Protein AF-A0A534RVR4-F1 (afdb_monomer)

Sequence (122 aa):
MRDASAPPPAPAAATGTTVSFRGGPLSEAQVVGAIRDCFDPEIPLNIYDLGLIYAIDIEESAIAVKMTLTSQGCPSARTIPEDVRRKIVALGQPNVSVDVVWDPPWHPSRISPDGKQKLGLG

Foldseek 3Di:
DDPPDDDDPQDDDPLDAAEAEPDAPDDPCQLVVLQQVQAQPVARGGCVLQLQWRYWYHDHQAIETEGEDLDPPDPSVVVRQVSSLVSVVVVPRNHYHYHYDCGPPRDSVSRHPVRCVVVVND

Ra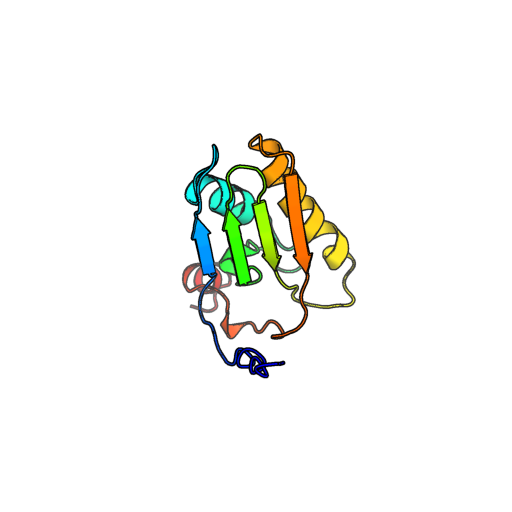dius of gyration: 15.23 Å; Cα contacts (8 Å, |Δi|>4): 181; chains: 1; bounding box: 32×43×46 Å

pLDDT: mean 81.11, std 14.66, range [42.16, 93.44]

Mean predicted aligned error: 8.45 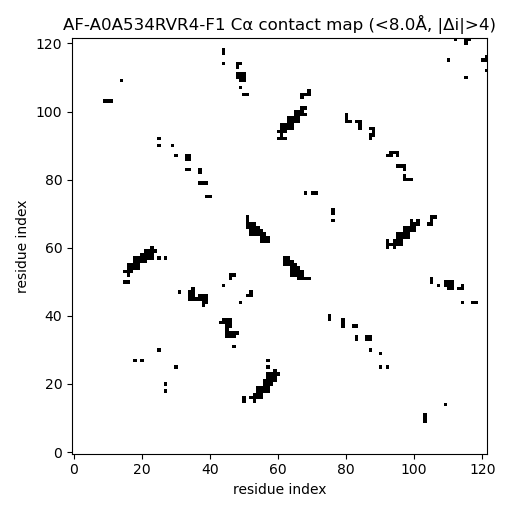Å

Nearest PDB structures (foldseek):
  3lno-assembly1_A  TM=9.005E-01  e=5.001E-09  Bacillus anthracis
  3cq2-assembly1_B  TM=9.225E-01  e=2.606E-08  Thermus thermophilus HB8
  2cu6-assembly1_A  TM=9.267E-01  e=8.556E-08  Thermus thermophilus HB8
  8zkc-assembly1_A-2  TM=7.380E-01  e=1.175E-01  Escherichia coli
  5iqr-assembly1_h  TM=4.823E-01  e=9.019E-02  Escherichia coli K-12

Secondary structure (DSSP, 8-state):
-----PPPPP-S---S-EEEE---SS-HHHHHHHHHT-B-SSSSSBTTTTT-EEEEEE-SS-EEEEE--S-TT-THHHHHHHHHHHHHHHTT---EEEEE--SSPP-GGGS-HHHHHHTT--

Structure (mmCIF, N/CA/C/O backbone):
data_AF-A0A534RVR4-F1
#
_entry.id   AF-A0A534RVR4-F1
#
loop_
_atom_site.group_PDB
_atom_site.id
_atom_site.type_symbol
_atom_site.label_atom_id
_atom_site.label_alt_id
_atom_site.label_comp_id
_atom_site.label_asym_id
_atom_site.label_entity_id
_atom_site.label_seq_id
_atom_site.pdbx_PDB_ins_code
_atom_site.Cartn_x
_atom_site.Cartn_y
_atom_site.Cartn_z
_atom_site.occupancy
_atom_site.B_iso_or_equiv
_atom_site.auth_seq_id
_atom_site.auth_comp_id
_atom_site.auth_asym_id
_atom_site.auth_atom_id
_atom_site.pdbx_PDB_model_num
ATOM 1 N N . MET A 1 1 ? -3.339 -34.379 23.363 1.00 57.12 1 MET A N 1
ATOM 2 C CA . MET A 1 1 ? -2.546 -33.141 23.523 1.00 57.12 1 MET A CA 1
ATOM 3 C C . MET A 1 1 ? -1.703 -32.993 22.269 1.00 57.12 1 MET A C 1
ATOM 5 O O . MET A 1 1 ? -0.957 -33.916 21.974 1.00 57.12 1 MET A O 1
ATOM 9 N N . ARG A 1 2 ? -1.887 -31.867 21.564 1.00 48.12 2 ARG A N 1
ATOM 10 C CA . ARG A 1 2 ? -1.320 -31.485 20.254 1.00 48.12 2 ARG A CA 1
ATOM 11 C C . ARG A 1 2 ? -1.945 -32.172 19.037 1.00 48.12 2 ARG A C 1
ATOM 13 O O . ARG A 1 2 ? -1.344 -33.029 18.405 1.00 48.12 2 ARG A O 1
ATOM 20 N N . ASP A 1 3 ? -3.156 -31.717 18.725 1.00 42.16 3 ASP A N 1
ATOM 21 C CA . ASP A 1 3 ? -3.676 -31.700 17.358 1.00 42.16 3 ASP A CA 1
ATOM 22 C C . ASP A 1 3 ? -2.656 -30.958 16.480 1.00 42.16 3 ASP A C 1
ATOM 24 O O . ASP A 1 3 ? -2.344 -29.786 16.719 1.00 42.16 3 ASP A O 1
ATOM 28 N N . ALA A 1 4 ? -2.038 -31.677 15.547 1.00 48.94 4 ALA A N 1
ATOM 29 C CA . ALA A 1 4 ? -1.120 -31.108 14.579 1.00 48.94 4 ALA A CA 1
ATOM 30 C C . ALA A 1 4 ? -1.951 -30.339 13.550 1.00 48.94 4 ALA A C 1
ATOM 32 O O . ALA A 1 4 ? -2.421 -30.904 12.566 1.00 48.94 4 ALA A O 1
ATOM 33 N N . SER A 1 5 ? -2.150 -29.047 13.809 1.00 43.47 5 SER A N 1
ATOM 34 C CA . SER A 1 5 ? -2.687 -28.120 12.819 1.00 43.47 5 SER A CA 1
ATOM 35 C C . SER A 1 5 ? -1.778 -28.175 11.594 1.00 43.47 5 SER A C 1
ATOM 37 O O . SER A 1 5 ? -0.613 -27.778 11.665 1.00 43.47 5 SER A O 1
ATOM 39 N N . ALA A 1 6 ? -2.295 -28.725 10.496 1.00 52.22 6 ALA A N 1
ATOM 40 C CA . ALA A 1 6 ? -1.611 -28.751 9.214 1.00 52.22 6 ALA A CA 1
ATOM 41 C C . ALA A 1 6 ? -1.094 -27.340 8.866 1.00 52.22 6 ALA A C 1
ATOM 43 O O . ALA A 1 6 ? -1.780 -26.355 9.169 1.00 52.22 6 ALA A O 1
ATOM 44 N N . PRO A 1 7 ? 0.094 -27.208 8.247 1.00 49.62 7 PRO A N 1
ATOM 45 C CA . PRO A 1 7 ? 0.494 -25.927 7.686 1.00 49.62 7 PRO A CA 1
ATOM 46 C C . PRO A 1 7 ? -0.577 -25.491 6.673 1.00 49.62 7 PRO A C 1
ATOM 48 O O . PRO A 1 7 ? -1.089 -26.341 5.934 1.00 49.62 7 PRO A O 1
ATOM 51 N N . PRO A 1 8 ? -0.956 -24.202 6.634 1.00 49.69 8 PRO A N 1
ATOM 52 C CA . PRO A 1 8 ? -1.861 -23.717 5.602 1.00 49.69 8 PRO A CA 1
ATOM 53 C C . PRO A 1 8 ? -1.262 -24.045 4.224 1.00 49.69 8 PRO A C 1
ATOM 55 O O . PRO A 1 8 ? -0.036 -24.020 4.073 1.00 49.69 8 PRO A O 1
ATOM 58 N N . PRO A 1 9 ? -2.089 -24.390 3.223 1.00 45.75 9 PRO A N 1
ATOM 59 C CA . PRO A 1 9 ? -1.589 -24.708 1.894 1.00 45.75 9 PRO A CA 1
ATOM 60 C C . PRO A 1 9 ? -0.777 -23.523 1.357 1.00 45.75 9 PRO A C 1
ATOM 62 O O . PRO A 1 9 ? -1.229 -22.379 1.417 1.00 45.75 9 PRO A O 1
ATOM 65 N N . ALA A 1 10 ? 0.424 -23.797 0.841 1.00 45.19 10 ALA A N 1
ATOM 66 C CA . ALA A 1 10 ? 1.215 -22.817 0.104 1.00 45.19 10 ALA A CA 1
ATOM 67 C C . ALA A 1 10 ? 0.339 -22.210 -1.008 1.00 45.19 10 ALA A C 1
ATOM 69 O O . ALA A 1 10 ? -0.265 -22.976 -1.771 1.00 45.19 10 ALA A O 1
ATOM 70 N N . PRO A 1 11 ? 0.208 -20.877 -1.125 1.00 49.16 11 PRO A N 1
ATOM 71 C CA . PRO A 1 11 ? -0.732 -20.308 -2.070 1.00 49.16 11 PRO A CA 1
ATOM 72 C C . PRO A 1 11 ? -0.091 -20.283 -3.458 1.00 49.16 11 PRO A C 1
ATOM 74 O O . PRO A 1 11 ? 0.443 -19.276 -3.920 1.00 49.16 11 PR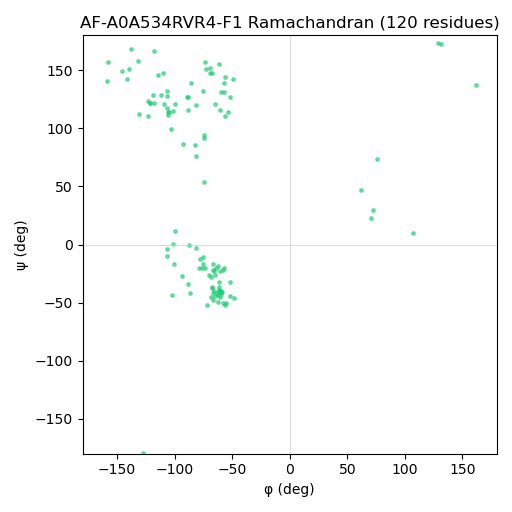O A O 1
ATOM 77 N N . ALA A 1 12 ? -0.209 -21.400 -4.166 1.00 44.09 12 ALA A N 1
ATOM 78 C CA . ALA A 1 12 ? -0.308 -21.348 -5.611 1.00 44.09 12 ALA A CA 1
ATOM 79 C C . ALA A 1 12 ? -1.573 -20.539 -5.968 1.00 44.09 12 ALA A C 1
ATOM 81 O O . ALA A 1 12 ? -2.689 -20.941 -5.653 1.00 44.09 12 ALA A O 1
ATOM 82 N N . ALA A 1 13 ? -1.388 -19.388 -6.618 1.00 43.91 13 ALA A N 1
ATOM 83 C CA . ALA A 1 13 ? -2.423 -18.697 -7.394 1.00 43.91 13 ALA A CA 1
ATOM 84 C C . ALA A 1 13 ? -3.693 -18.207 -6.652 1.00 43.91 13 ALA A C 1
ATOM 86 O O . ALA A 1 13 ? -4.800 -18.326 -7.173 1.00 43.91 13 ALA A O 1
ATOM 87 N N . ALA A 1 14 ? -3.560 -17.548 -5.495 1.00 42.31 14 ALA A N 1
ATOM 88 C CA . ALA A 1 14 ? -4.639 -16.683 -5.002 1.00 42.31 14 ALA A CA 1
ATOM 89 C C . ALA A 1 14 ? -4.667 -15.378 -5.824 1.00 42.31 14 ALA A C 1
ATOM 91 O O . ALA A 1 14 ? -3.888 -14.447 -5.589 1.00 42.31 14 ALA A O 1
ATOM 92 N N . THR A 1 15 ? -5.510 -15.366 -6.854 1.00 51.12 15 THR A N 1
ATOM 93 C CA . THR A 1 15 ? -5.789 -14.240 -7.754 1.00 51.12 15 THR A CA 1
ATOM 94 C C . THR A 1 15 ? -6.802 -13.307 -7.091 1.00 51.12 15 THR A C 1
ATOM 96 O O . THR A 1 15 ? -7.989 -13.344 -7.397 1.00 51.12 15 THR A O 1
ATOM 99 N N . GLY A 1 16 ? -6.347 -12.510 -6.131 1.00 62.62 16 GLY A N 1
ATOM 100 C CA . GLY A 1 16 ? -7.177 -11.501 -5.479 1.00 62.62 16 GLY A CA 1
ATOM 101 C C . GLY A 1 16 ? -6.577 -11.043 -4.159 1.00 62.62 16 GLY A C 1
ATOM 102 O O . GLY A 1 16 ? -6.071 -11.859 -3.391 1.00 62.62 16 GLY A O 1
ATOM 103 N N . THR A 1 17 ? -6.616 -9.736 -3.914 1.00 78.69 17 THR A N 1
ATOM 104 C CA . THR A 1 17 ? -6.384 -9.177 -2.582 1.00 78.69 17 THR A CA 1
ATOM 105 C C . THR A 1 17 ? -7.509 -9.651 -1.670 1.00 78.69 17 THR A C 1
ATOM 107 O O . THR A 1 17 ? -8.675 -9.379 -1.952 1.00 78.69 17 THR A O 1
ATOM 110 N N . THR A 1 18 ? -7.185 -10.351 -0.586 1.00 85.88 18 THR A N 1
ATOM 111 C CA . THR A 1 18 ? -8.187 -10.726 0.419 1.00 85.88 18 THR A CA 1
ATOM 112 C C . THR A 1 18 ? -8.425 -9.540 1.342 1.00 85.88 18 THR A C 1
ATOM 114 O O . THR A 1 18 ? -7.493 -9.096 2.008 1.00 85.88 18 THR A O 1
ATOM 117 N N . VAL A 1 19 ? -9.651 -9.029 1.409 1.00 86.31 19 VAL A N 1
ATOM 118 C CA . VAL A 1 19 ? -10.007 -7.979 2.369 1.00 86.31 19 VAL A CA 1
ATOM 119 C C . VAL A 1 19 ? -10.917 -8.562 3.442 1.00 86.31 19 VAL A C 1
ATOM 121 O O . VAL A 1 19 ? -11.989 -9.084 3.139 1.00 86.31 19 VAL A O 1
ATOM 124 N N . SER A 1 20 ? -10.484 -8.483 4.697 1.00 87.94 20 SER A N 1
ATOM 125 C CA . SER A 1 20 ? -11.281 -8.855 5.863 1.00 87.94 20 SER A CA 1
ATOM 126 C C . SER A 1 20 ? -11.719 -7.584 6.576 1.00 87.94 20 SER A C 1
ATOM 128 O O . SER A 1 20 ? -10.886 -6.845 7.095 1.00 87.94 20 SER A O 1
ATOM 130 N N . PHE A 1 21 ? -13.023 -7.336 6.657 1.00 87.69 21 PHE A N 1
ATOM 131 C CA . PHE A 1 21 ? -13.570 -6.250 7.466 1.00 87.69 21 PHE A CA 1
ATOM 132 C C . PHE A 1 21 ? -14.217 -6.827 8.724 1.00 87.69 21 PHE A C 1
ATOM 134 O O . PHE A 1 21 ? -15.209 -7.552 8.641 1.00 87.69 21 PHE A O 1
ATOM 141 N N . ARG A 1 22 ? -13.650 -6.522 9.893 1.00 85.12 22 ARG A N 1
ATOM 142 C CA . ARG A 1 22 ? -14.198 -6.915 11.200 1.00 85.12 22 ARG A CA 1
ATOM 143 C C . ARG A 1 22 ? -14.834 -5.763 11.976 1.00 85.12 22 ARG A C 1
ATOM 145 O O . ARG A 1 22 ? -15.419 -6.015 13.021 1.00 85.12 22 ARG A O 1
ATOM 152 N N . GLY A 1 23 ? -14.764 -4.537 11.460 1.00 77.56 23 GLY A N 1
ATOM 153 C CA . GLY A 1 23 ? -15.314 -3.338 12.093 1.00 77.56 23 GLY A CA 1
ATOM 154 C C . GLY A 1 23 ? -14.298 -2.201 12.130 1.00 77.56 23 GLY A C 1
ATOM 155 O O . GLY A 1 23 ? -13.135 -2.387 11.787 1.00 77.56 23 GLY A O 1
ATOM 156 N N . GLY A 1 24 ? -14.747 -1.016 12.540 1.00 79.19 24 GLY A N 1
ATOM 157 C CA . GLY A 1 24 ? -13.891 0.156 12.721 1.00 79.19 24 GLY A CA 1
ATOM 158 C C . GLY A 1 24 ? -14.389 1.418 12.016 1.00 79.19 24 GLY A C 1
ATOM 159 O O . GLY A 1 24 ? -15.379 1.386 11.284 1.00 79.19 24 GLY A O 1
ATOM 160 N N . PRO A 1 25 ? -13.711 2.555 12.253 1.00 80.50 25 PRO A N 1
ATOM 161 C CA . PRO A 1 25 ? -14.120 3.857 11.729 1.00 80.50 25 PRO A CA 1
ATOM 162 C C . PRO A 1 25 ? -13.814 4.043 10.236 1.00 80.50 25 PRO A C 1
ATOM 164 O O . PRO A 1 25 ? -14.358 4.954 9.615 1.00 80.50 25 PRO A O 1
ATOM 167 N N . LEU A 1 26 ? -12.938 3.211 9.661 1.00 87.94 26 LEU A N 1
ATOM 168 C CA . LEU A 1 26 ? -12.550 3.273 8.254 1.00 87.94 26 LEU A CA 1
ATOM 169 C C . LEU A 1 26 ? -13.179 2.121 7.481 1.00 87.94 26 LEU A C 1
ATOM 171 O O . LEU A 1 26 ? -13.019 0.960 7.841 1.00 87.94 26 LEU A O 1
ATOM 175 N N . SER A 1 27 ? -13.861 2.449 6.390 1.00 89.31 27 SER A N 1
ATOM 176 C CA . SER A 1 27 ? -14.379 1.462 5.446 1.00 89.31 27 SER A CA 1
ATOM 177 C C . SER A 1 27 ? -13.267 0.847 4.595 1.00 89.31 27 SER A C 1
ATOM 179 O O . SER A 1 27 ? -12.235 1.473 4.339 1.00 89.31 27 SER A O 1
ATOM 181 N N . GLU A 1 28 ? -13.526 -0.350 4.067 1.00 88.94 28 GLU A N 1
ATOM 182 C CA . GLU A 1 28 ? -12.682 -0.983 3.047 1.00 88.94 28 GLU A CA 1
ATOM 183 C C . GLU A 1 28 ? -12.358 -0.025 1.894 1.00 88.94 28 GLU A C 1
ATOM 185 O O . GLU A 1 28 ? -11.195 0.124 1.530 1.00 88.94 28 GLU A O 1
ATOM 190 N N . ALA A 1 29 ? -13.357 0.693 1.372 1.00 89.44 29 ALA A N 1
ATOM 191 C CA . ALA A 1 29 ? -13.165 1.622 0.262 1.00 89.44 29 ALA A CA 1
ATOM 192 C C . ALA A 1 29 ? -12.183 2.760 0.593 1.00 89.44 29 ALA A C 1
ATOM 194 O O . ALA A 1 29 ? -11.399 3.156 -0.268 1.00 89.44 29 ALA A O 1
ATOM 195 N N . GLN A 1 30 ? -12.189 3.268 1.830 1.00 91.62 30 GLN A N 1
ATOM 196 C CA . GLN A 1 30 ? -11.249 4.308 2.264 1.00 91.62 30 GLN A CA 1
ATOM 197 C C . GLN A 1 30 ? -9.820 3.768 2.350 1.00 91.62 30 GLN A C 1
ATOM 199 O O . GLN A 1 30 ? -8.894 4.405 1.850 1.00 91.62 30 GLN A O 1
ATOM 204 N N . VAL A 1 31 ? -9.641 2.583 2.940 1.00 91.69 31 VAL A N 1
ATOM 205 C CA . VAL A 1 31 ? -8.322 1.948 3.081 1.00 91.69 31 VAL A CA 1
ATOM 206 C C . VAL A 1 31 ? -7.760 1.561 1.713 1.00 91.69 31 VAL A C 1
ATOM 208 O O . VAL A 1 31 ? -6.626 1.907 1.389 1.00 91.69 31 VAL A O 1
ATOM 211 N N . VAL A 1 32 ? -8.566 0.911 0.871 1.00 91.56 32 VAL A N 1
ATOM 212 C CA . VAL A 1 32 ? -8.192 0.554 -0.504 1.00 91.56 32 VAL A CA 1
ATOM 213 C C . VAL A 1 32 ? -7.902 1.804 -1.332 1.00 91.56 32 VAL A C 1
ATOM 215 O O . VAL A 1 32 ? -6.937 1.808 -2.092 1.00 91.56 32 VAL A O 1
ATOM 218 N N . GLY A 1 33 ? -8.681 2.877 -1.169 1.00 92.62 33 GLY A N 1
ATOM 219 C CA . GLY A 1 33 ? -8.422 4.168 -1.809 1.00 92.62 33 GLY A CA 1
ATOM 220 C C . GLY A 1 33 ? -7.049 4.732 -1.440 1.00 92.62 33 GLY A C 1
ATOM 221 O O . GLY A 1 33 ? -6.250 5.015 -2.327 1.00 92.62 33 GLY A O 1
ATOM 222 N N . ALA A 1 34 ? -6.724 4.784 -0.146 1.00 93.00 34 ALA A N 1
ATOM 223 C CA . ALA A 1 34 ? -5.412 5.235 0.317 1.00 93.00 34 ALA A CA 1
ATOM 224 C C . ALA A 1 34 ? -4.261 4.382 -0.240 1.00 93.00 34 ALA A C 1
ATOM 226 O O . ALA A 1 34 ? -3.237 4.923 -0.649 1.00 93.00 34 ALA A O 1
ATOM 227 N N . ILE A 1 35 ? -4.433 3.061 -0.307 1.00 92.25 35 ILE A N 1
ATOM 228 C CA . ILE A 1 35 ? -3.441 2.143 -0.887 1.00 92.25 35 ILE A CA 1
ATOM 229 C C . ILE A 1 35 ? -3.299 2.356 -2.404 1.00 92.25 35 ILE A C 1
ATOM 231 O O . ILE A 1 35 ? -2.193 2.288 -2.933 1.00 92.25 35 ILE A O 1
ATOM 235 N N . ARG A 1 36 ? -4.393 2.636 -3.121 1.00 92.06 36 ARG A N 1
ATOM 236 C CA . ARG A 1 36 ? -4.368 2.957 -4.561 1.00 92.06 36 ARG A CA 1
ATOM 237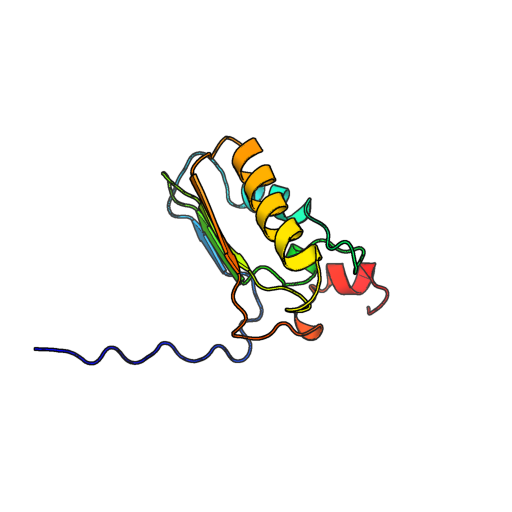 C C . ARG A 1 36 ? -3.662 4.277 -4.867 1.00 92.06 36 ARG A C 1
ATOM 239 O O . ARG A 1 36 ? -3.176 4.442 -5.981 1.00 92.06 36 ARG A O 1
ATOM 246 N N . ASP A 1 37 ? -3.558 5.178 -3.895 1.00 92.12 37 ASP A N 1
ATOM 247 C CA . ASP A 1 37 ? -2.769 6.404 -4.023 1.00 92.12 37 ASP A CA 1
ATOM 248 C C . ASP A 1 37 ? -1.262 6.184 -3.779 1.00 92.12 37 ASP A C 1
ATOM 250 O O . ASP A 1 37 ? -0.482 7.139 -3.876 1.00 92.12 37 ASP A O 1
ATOM 254 N N . CYS A 1 38 ? -0.836 4.967 -3.419 1.00 90.75 38 CYS A N 1
ATOM 255 C CA . CYS A 1 38 ? 0.572 4.568 -3.374 1.00 90.75 38 CYS A CA 1
ATOM 256 C C . CYS A 1 38 ? 1.007 4.006 -4.731 1.00 90.75 38 CYS A C 1
ATOM 258 O O . CYS A 1 38 ? 0.415 3.054 -5.248 1.00 90.75 38 CYS A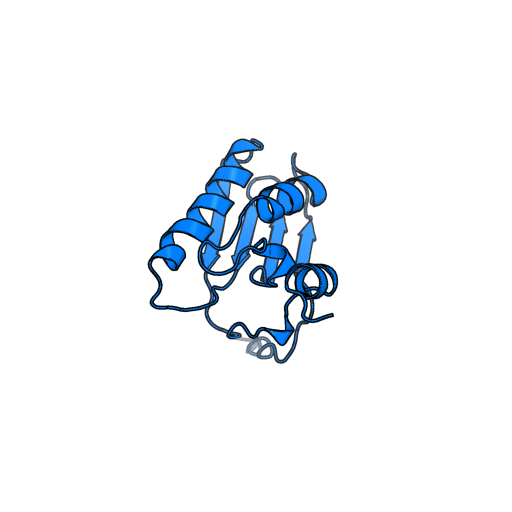 O 1
ATOM 260 N N . PHE A 1 39 ? 2.091 4.558 -5.272 1.00 88.38 39 PHE A N 1
ATOM 261 C CA . PHE A 1 39 ? 2.657 4.176 -6.564 1.00 88.38 39 PHE A CA 1
ATOM 262 C C . PHE A 1 39 ? 4.039 3.556 -6.388 1.00 88.38 39 PHE A C 1
ATOM 264 O O . PHE A 1 39 ? 4.797 3.955 -5.502 1.00 88.38 39 PHE A O 1
ATOM 271 N N . ASP A 1 40 ? 4.358 2.584 -7.237 1.00 85.81 40 ASP A N 1
ATOM 272 C CA . ASP A 1 40 ? 5.717 2.065 -7.335 1.00 85.81 40 ASP A CA 1
ATOM 273 C C . ASP A 1 40 ? 6.587 3.094 -8.102 1.00 85.81 40 ASP A C 1
ATOM 275 O O . ASP A 1 40 ? 6.150 3.629 -9.122 1.00 85.81 40 ASP A O 1
ATOM 279 N N . PRO A 1 41 ? 7.783 3.466 -7.613 1.00 82.19 41 PRO A N 1
ATOM 280 C CA . PRO A 1 41 ? 8.643 4.431 -8.304 1.00 82.19 41 PRO A CA 1
ATOM 281 C C . PRO A 1 41 ? 9.318 3.851 -9.558 1.00 82.19 41 PRO A C 1
ATOM 283 O O . PRO A 1 41 ? 9.750 4.617 -10.416 1.00 82.19 41 PRO A O 1
ATOM 286 N N . GLU A 1 42 ? 9.409 2.524 -9.672 1.00 83.00 42 GLU A N 1
ATOM 287 C CA . GLU A 1 42 ? 9.993 1.818 -10.818 1.00 83.00 42 GLU A CA 1
ATOM 288 C C . GLU A 1 42 ? 8.945 1.557 -11.908 1.00 83.00 42 GLU A C 1
ATOM 290 O O . GLU A 1 42 ? 9.255 1.581 -13.100 1.00 83.00 42 GLU A O 1
ATOM 295 N N . ILE A 1 43 ? 7.692 1.309 -11.511 1.00 82.81 43 ILE A N 1
ATOM 296 C CA . ILE A 1 43 ? 6.579 1.035 -12.426 1.00 82.81 43 ILE A CA 1
ATOM 297 C C . ILE A 1 43 ? 5.485 2.083 -12.197 1.00 82.81 43 ILE A C 1
ATOM 299 O O . ILE A 1 43 ? 4.947 2.121 -11.097 1.00 82.81 43 ILE A O 1
ATOM 303 N N . PRO A 1 44 ? 5.072 2.877 -13.209 1.00 83.25 44 PRO A N 1
ATOM 304 C CA . PRO A 1 44 ? 4.104 3.973 -13.062 1.00 83.25 44 PRO A CA 1
ATOM 305 C C . PRO A 1 44 ? 2.655 3.470 -12.893 1.00 83.25 44 PRO A C 1
ATOM 307 O O . PRO A 1 44 ? 1.743 3.843 -13.631 1.00 83.25 44 PRO A O 1
ATOM 310 N N . LEU A 1 45 ? 2.437 2.588 -11.923 1.00 87.69 45 LEU A N 1
ATOM 311 C CA . LEU A 1 45 ? 1.170 1.974 -11.575 1.00 87.69 45 LEU A CA 1
ATOM 312 C C . LEU A 1 45 ? 1.054 1.891 -10.04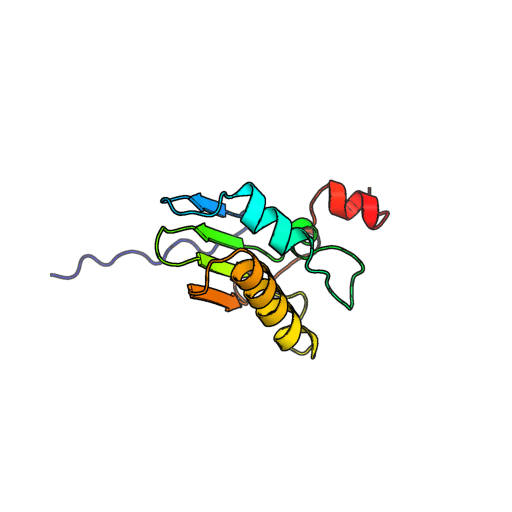8 1.00 87.69 45 LEU A C 1
ATOM 314 O O . LEU A 1 45 ? 2.046 1.819 -9.322 1.00 87.69 45 LEU A O 1
ATOM 318 N N . ASN A 1 46 ? -0.179 1.935 -9.549 1.00 90.56 46 ASN A N 1
ATOM 319 C CA . ASN A 1 46 ? -0.416 1.817 -8.119 1.00 90.56 46 ASN A CA 1
ATOM 320 C C . ASN A 1 46 ? -0.190 0.383 -7.635 1.00 90.56 46 ASN A C 1
ATOM 322 O O . ASN A 1 46 ? -0.417 -0.586 -8.361 1.00 90.56 46 ASN A O 1
ATOM 326 N N . ILE A 1 47 ? 0.216 0.251 -6.378 1.00 90.62 47 ILE A N 1
ATOM 327 C CA . ILE A 1 47 ? 0.597 -1.040 -5.789 1.00 90.62 47 ILE A CA 1
ATOM 328 C C . ILE A 1 47 ? -0.581 -2.022 -5.675 1.00 90.62 47 ILE A C 1
ATOM 330 O O . ILE A 1 47 ? -0.378 -3.237 -5.641 1.00 90.62 47 ILE A O 1
ATOM 334 N N . TYR A 1 48 ? -1.813 -1.505 -5.646 1.00 91.38 48 TYR A N 1
ATOM 335 C CA . TYR A 1 48 ? -3.028 -2.315 -5.627 1.00 91.38 48 TYR A CA 1
ATOM 336 C C . TYR A 1 48 ? -3.269 -2.977 -6.992 1.00 91.38 48 TYR A C 1
ATOM 338 O O . TYR A 1 48 ? -3.393 -4.196 -7.071 1.00 91.38 48 TYR A O 1
ATOM 346 N N . ASP A 1 49 ? -3.256 -2.193 -8.073 1.00 89.19 49 ASP A N 1
ATOM 347 C CA . ASP A 1 49 ? -3.402 -2.657 -9.458 1.00 89.19 49 ASP A CA 1
ATOM 348 C C . ASP A 1 49 ? -2.190 -3.475 -9.917 1.00 89.19 49 ASP A C 1
ATOM 350 O O . ASP A 1 49 ? -2.334 -4.376 -10.739 1.00 89.19 49 ASP A O 1
ATOM 354 N N . LEU A 1 50 ? -1.001 -3.222 -9.363 1.00 88.44 50 LEU A N 1
ATOM 355 C CA . LEU A 1 50 ? 0.166 -4.088 -9.554 1.00 88.44 50 LEU A CA 1
ATOM 356 C C . LEU A 1 50 ? -0.010 -5.470 -8.908 1.00 88.44 50 LEU A C 1
ATOM 358 O O . LEU A 1 50 ? 0.733 -6.397 -9.231 1.00 88.44 50 LEU A O 1
ATOM 362 N N . GLY A 1 51 ? -0.971 -5.632 -7.998 1.00 89.88 51 GLY A N 1
ATOM 363 C CA . GLY A 1 51 ? -1.186 -6.882 -7.273 1.00 89.88 51 GLY A CA 1
ATOM 364 C C . GLY A 1 51 ? -0.112 -7.156 -6.218 1.00 89.88 51 GLY A C 1
ATOM 365 O O . GLY A 1 51 ? 0.200 -8.321 -5.954 1.00 89.88 51 GLY A O 1
ATOM 366 N N . LEU A 1 52 ? 0.475 -6.096 -5.644 1.00 90.69 52 LEU A N 1
ATOM 367 C CA . LEU A 1 52 ? 1.440 -6.192 -4.542 1.00 90.69 52 LEU A CA 1
ATOM 368 C C . LEU A 1 52 ? 0.762 -6.416 -3.189 1.00 90.69 52 LEU A C 1
ATOM 370 O O . LEU A 1 52 ? 1.403 -6.885 -2.255 1.00 90.69 52 LEU A O 1
ATOM 374 N N . ILE A 1 53 ? -0.526 -6.105 -3.066 1.00 92.75 53 ILE A N 1
ATOM 375 C CA . ILE A 1 53 ? -1.282 -6.319 -1.831 1.00 92.75 53 ILE A CA 1
ATOM 376 C C . ILE A 1 53 ? -1.867 -7.728 -1.835 1.00 92.75 53 ILE A C 1
ATOM 378 O O . ILE A 1 53 ? -2.526 -8.136 -2.789 1.00 92.75 53 ILE A O 1
ATOM 382 N N . TYR A 1 54 ? -1.615 -8.486 -0.772 1.00 91.31 54 TYR A N 1
ATOM 383 C CA . TYR A 1 54 ? -2.105 -9.856 -0.616 1.00 91.31 54 TYR A CA 1
ATOM 384 C C . TYR A 1 54 ? -3.304 -9.920 0.317 1.00 91.31 54 TYR A C 1
ATOM 386 O O . TYR A 1 54 ? -4.278 -10.609 0.011 1.00 91.31 54 TYR A O 1
ATOM 394 N N . ALA A 1 55 ? -3.244 -9.198 1.436 1.00 90.75 55 ALA A N 1
ATOM 395 C CA . ALA A 1 55 ? -4.352 -9.123 2.370 1.00 90.75 55 ALA A CA 1
ATOM 396 C C . ALA A 1 55 ? -4.454 -7.750 3.038 1.00 90.75 55 ALA A C 1
ATOM 398 O O . ALA A 1 55 ? -3.442 -7.082 3.256 1.00 90.75 55 ALA A O 1
ATOM 399 N N . ILE A 1 56 ? -5.679 -7.355 3.367 1.00 92.19 56 ILE A N 1
ATOM 400 C CA . ILE A 1 56 ? -5.996 -6.173 4.165 1.00 92.19 56 ILE A CA 1
ATOM 401 C C . ILE A 1 56 ? -6.971 -6.627 5.248 1.00 92.19 56 ILE A C 1
ATOM 403 O O . ILE A 1 56 ? -8.106 -6.984 4.946 1.00 92.19 56 ILE A O 1
ATOM 407 N N . ASP A 1 57 ? -6.541 -6.607 6.500 1.00 92.75 57 ASP A N 1
ATOM 408 C CA . ASP A 1 57 ? -7.381 -6.896 7.654 1.00 92.75 57 ASP A CA 1
ATOM 409 C C . ASP A 1 57 ? -7.699 -5.575 8.363 1.00 92.75 57 ASP A C 1
ATOM 411 O O . ASP A 1 57 ? -6.812 -4.891 8.877 1.00 92.75 57 ASP A O 1
ATOM 415 N N . ILE A 1 58 ? -8.974 -5.192 8.344 1.00 91.50 58 ILE A N 1
ATOM 416 C CA . ILE A 1 58 ? -9.490 -3.966 8.952 1.00 91.50 58 ILE A CA 1
ATOM 417 C C . ILE A 1 58 ? -10.236 -4.358 10.219 1.00 91.50 58 ILE A C 1
ATOM 419 O O . ILE A 1 58 ? -11.296 -4.988 10.158 1.00 91.50 58 ILE A O 1
ATOM 423 N N . GLU A 1 59 ? -9.675 -3.987 11.362 1.00 89.75 59 GLU A N 1
ATOM 424 C CA . GLU A 1 59 ? -10.264 -4.203 12.677 1.00 89.75 59 GLU A CA 1
ATOM 425 C C . GLU A 1 59 ? -10.543 -2.860 13.365 1.00 89.75 59 GLU A C 1
ATOM 427 O O . GLU A 1 59 ? -10.063 -1.800 12.953 1.00 89.75 59 GLU A O 1
ATOM 432 N N . GLU A 1 60 ? -11.325 -2.895 14.445 1.00 86.50 60 GLU A N 1
ATOM 433 C CA . GLU A 1 60 ? -11.743 -1.678 15.148 1.00 86.50 60 GLU A CA 1
ATOM 434 C C . GLU A 1 60 ? -10.553 -0.874 15.684 1.00 86.50 60 GLU A C 1
ATOM 436 O O . GLU A 1 60 ? -10.534 0.356 15.618 1.00 86.50 60 GLU A O 1
ATOM 441 N N . SER A 1 61 ? -9.551 -1.580 16.207 1.00 87.69 61 SER A N 1
ATOM 442 C CA . SER A 1 61 ? -8.407 -0.993 16.899 1.00 87.69 61 SER A CA 1
ATOM 443 C C . SER A 1 61 ? -7.150 -0.892 16.042 1.00 87.69 61 SER A C 1
ATOM 445 O O . SER A 1 61 ? -6.250 -0.148 16.431 1.00 87.69 61 SER A O 1
ATOM 447 N N . ALA A 1 62 ? -7.064 -1.615 14.920 1.00 91.38 62 ALA A N 1
ATOM 448 C CA . ALA A 1 62 ? -5.879 -1.661 14.070 1.00 91.38 62 ALA A CA 1
ATOM 449 C C . ALA A 1 62 ? -6.195 -2.095 12.631 1.00 91.38 62 ALA A C 1
ATOM 451 O O . ALA A 1 62 ? -7.182 -2.779 12.368 1.00 91.38 62 ALA A O 1
ATOM 452 N N . ILE A 1 63 ? -5.317 -1.726 11.699 1.00 93.00 63 ILE A N 1
ATOM 453 C CA . ILE A 1 63 ? -5.329 -2.220 10.318 1.00 93.00 63 ILE A CA 1
ATOM 454 C C . ILE A 1 63 ? -4.020 -2.959 10.056 1.00 93.00 63 ILE A C 1
ATOM 456 O O . ILE A 1 63 ? -2.940 -2.412 10.288 1.00 93.00 63 ILE A O 1
ATOM 460 N N . ALA A 1 64 ? -4.110 -4.182 9.547 1.00 93.06 64 ALA A N 1
ATOM 461 C CA . ALA A 1 64 ? -2.961 -4.954 9.100 1.00 93.06 64 ALA A CA 1
ATOM 462 C C . ALA A 1 64 ? -2.999 -5.108 7.578 1.00 93.06 64 ALA A C 1
ATOM 464 O O . ALA A 1 64 ? -4.004 -5.515 7.000 1.00 93.06 64 ALA A O 1
ATOM 465 N N . VAL A 1 65 ? -1.896 -4.780 6.914 1.00 93.44 65 VAL A N 1
ATOM 466 C CA . VAL A 1 65 ? -1.741 -4.941 5.468 1.00 93.44 65 VAL A CA 1
ATOM 467 C C . VAL A 1 65 ? -0.614 -5.922 5.219 1.00 93.44 65 VAL A C 1
ATOM 469 O O . VAL A 1 65 ? 0.523 -5.684 5.618 1.00 93.44 65 VAL A O 1
ATOM 472 N N . LYS A 1 66 ? -0.912 -7.014 4.521 1.00 93.25 66 LYS A N 1
ATOM 473 C CA . LYS A 1 66 ? 0.092 -7.956 4.036 1.00 93.25 66 LYS A CA 1
ATOM 474 C C . LYS A 1 66 ? 0.361 -7.674 2.572 1.00 93.25 66 LYS A C 1
ATOM 476 O O . LYS A 1 66 ? -0.550 -7.758 1.744 1.00 93.25 66 LYS A O 1
ATOM 481 N N . MET A 1 67 ? 1.605 -7.365 2.247 1.00 91.75 67 MET A N 1
ATOM 482 C CA . MET A 1 67 ? 2.008 -7.017 0.892 1.00 91.75 67 MET A CA 1
ATOM 483 C C . MET A 1 67 ? 3.333 -7.660 0.506 1.00 91.75 67 MET A C 1
ATOM 485 O O . MET A 1 67 ? 4.051 -8.200 1.339 1.00 91.75 67 MET A O 1
ATOM 489 N N . THR A 1 68 ? 3.660 -7.595 -0.771 1.00 90.25 68 THR A N 1
ATOM 490 C CA . THR A 1 68 ? 4.945 -8.003 -1.325 1.00 90.25 68 THR A CA 1
ATOM 491 C C . THR A 1 68 ? 5.528 -6.865 -2.157 1.00 90.25 68 THR A C 1
ATOM 493 O O . THR A 1 68 ? 4.935 -5.793 -2.276 1.00 90.25 68 THR A O 1
ATOM 496 N N . LEU A 1 69 ? 6.700 -7.087 -2.737 1.00 86.75 69 LEU A N 1
ATOM 497 C CA . LEU A 1 69 ? 7.381 -6.123 -3.588 1.00 86.75 69 LEU A CA 1
ATOM 498 C C . LEU A 1 69 ? 7.836 -6.797 -4.876 1.00 86.75 69 LEU A C 1
ATOM 500 O O . LEU A 1 69 ? 8.038 -8.010 -4.928 1.00 86.75 69 LEU A O 1
ATOM 504 N N . THR A 1 70 ? 8.051 -5.987 -5.906 1.00 81.19 70 THR A N 1
ATOM 505 C CA . THR A 1 70 ? 8.569 -6.444 -7.200 1.00 81.19 70 THR A CA 1
ATOM 506 C C . THR A 1 70 ? 9.995 -6.993 -7.095 1.00 81.19 70 THR A C 1
ATOM 508 O O . THR A 1 70 ? 10.393 -7.822 -7.911 1.00 81.19 70 THR A O 1
ATOM 511 N N . SER A 1 71 ? 10.788 -6.558 -6.103 1.00 75.25 71 SER A N 1
ATOM 512 C CA . SER A 1 71 ? 12.175 -7.002 -5.898 1.00 75.25 71 SER A CA 1
ATOM 513 C C . SER A 1 71 ? 12.679 -6.788 -4.464 1.00 75.25 71 SER A C 1
ATOM 515 O O . SER A 1 71 ? 12.440 -5.746 -3.857 1.00 75.25 71 SER A O 1
ATOM 517 N N . GLN A 1 72 ? 13.449 -7.753 -3.943 1.00 66.81 72 GLN A N 1
ATOM 518 C CA . GLN A 1 72 ? 13.982 -7.755 -2.567 1.00 66.81 72 GLN A CA 1
ATOM 519 C C . GLN A 1 72 ? 15.173 -6.811 -2.341 1.00 66.81 72 GLN A C 1
ATOM 521 O O . GLN A 1 72 ? 15.451 -6.427 -1.207 1.00 66.81 72 GLN A O 1
ATOM 526 N N . GLY A 1 73 ? 15.862 -6.413 -3.413 1.00 63.81 73 GLY A N 1
ATOM 527 C CA . GLY A 1 73 ? 17.071 -5.584 -3.352 1.00 63.81 73 GLY A CA 1
ATOM 528 C C . GLY A 1 73 ? 16.880 -4.097 -3.662 1.00 63.81 73 GLY A C 1
ATOM 529 O O . GLY A 1 73 ? 17.864 -3.364 -3.667 1.00 63.81 73 GLY A O 1
ATOM 530 N N . CYS A 1 74 ? 15.660 -3.636 -3.958 1.00 64.44 74 CYS A N 1
ATOM 531 C CA . CYS A 1 74 ? 15.439 -2.261 -4.414 1.00 64.44 74 CYS A CA 1
ATOM 532 C C . CYS A 1 74 ? 15.287 -1.294 -3.217 1.00 64.44 74 CYS A C 1
ATOM 534 O O . CYS A 1 74 ? 14.596 -1.645 -2.257 1.00 64.44 74 CYS A O 1
ATOM 536 N N . PRO A 1 75 ? 15.869 -0.075 -3.233 1.00 64.69 75 PRO A N 1
ATOM 537 C CA . PRO A 1 75 ? 15.659 0.937 -2.184 1.00 64.69 75 PRO A CA 1
ATOM 538 C C . PRO A 1 75 ? 14.173 1.209 -1.888 1.00 64.69 75 PRO A C 1
ATOM 540 O O . PRO A 1 75 ? 13.798 1.423 -0.733 1.00 64.69 75 PRO A O 1
ATOM 543 N N . SER A 1 76 ? 13.317 1.090 -2.906 1.00 66.31 76 SER A N 1
ATOM 544 C CA . SER A 1 76 ? 11.856 1.223 -2.838 1.00 66.31 76 SER A CA 1
ATOM 545 C C . SER A 1 76 ? 11.189 0.245 -1.865 1.00 66.31 76 SER A C 1
ATOM 547 O O . SER A 1 76 ? 10.110 0.535 -1.346 1.00 66.31 76 SER A O 1
ATOM 549 N N . ALA A 1 77 ? 11.857 -0.867 -1.534 1.00 67.12 77 ALA A N 1
ATOM 550 C CA . ALA A 1 77 ? 11.378 -1.859 -0.577 1.00 67.12 77 ALA A CA 1
ATOM 551 C C . ALA A 1 77 ? 11.166 -1.308 0.839 1.00 67.12 77 ALA A C 1
ATOM 553 O O . ALA A 1 77 ? 10.403 -1.875 1.617 1.00 67.12 77 ALA A O 1
ATOM 554 N N . ARG A 1 78 ? 11.834 -0.201 1.178 1.00 69.75 78 ARG A N 1
ATOM 555 C CA . ARG A 1 78 ? 11.650 0.496 2.458 1.00 69.75 78 ARG A CA 1
ATOM 556 C C . ARG A 1 78 ? 10.628 1.624 2.369 1.00 69.75 78 ARG A C 1
ATOM 558 O O . ARG A 1 78 ? 10.013 1.959 3.371 1.00 69.75 78 ARG A O 1
ATOM 565 N N . THR A 1 79 ? 10.451 2.213 1.191 1.00 83.75 79 THR A N 1
ATOM 566 C CA . THR A 1 79 ? 9.631 3.416 1.017 1.00 83.75 79 THR A CA 1
ATOM 567 C C . THR A 1 79 ? 8.160 3.089 0.807 1.00 83.75 79 THR A C 1
ATOM 569 O O . THR A 1 79 ? 7.314 3.747 1.404 1.00 83.75 79 THR A O 1
ATOM 572 N N . ILE A 1 80 ? 7.842 2.068 0.004 1.00 88.62 80 ILE A N 1
ATOM 573 C CA . ILE A 1 80 ? 6.448 1.716 -0.309 1.00 88.62 80 ILE A CA 1
ATOM 574 C C . ILE A 1 80 ? 5.668 1.300 0.953 1.00 88.62 80 ILE A C 1
ATOM 576 O O . ILE A 1 80 ? 4.597 1.865 1.178 1.00 88.62 80 ILE A O 1
ATOM 580 N N . PRO A 1 81 ? 6.167 0.383 1.811 1.00 90.19 81 PRO A N 1
ATOM 581 C CA . PRO A 1 81 ? 5.427 -0.025 3.008 1.00 90.19 81 PRO A CA 1
ATOM 582 C C . PRO A 1 81 ? 5.184 1.138 3.980 1.00 90.19 81 PRO A C 1
ATOM 584 O O . PRO A 1 81 ? 4.093 1.270 4.535 1.00 90.19 81 PRO A O 1
ATOM 587 N N . GLU A 1 82 ? 6.175 2.019 4.145 1.00 90.00 82 GLU A N 1
ATOM 588 C CA . GLU A 1 82 ? 6.034 3.217 4.978 1.00 90.00 82 GLU A CA 1
ATOM 589 C C . GLU A 1 82 ? 5.048 4.226 4.380 1.00 90.00 82 GLU A C 1
ATOM 591 O O . GLU A 1 82 ? 4.287 4.845 5.125 1.00 90.00 82 GLU A O 1
ATOM 596 N N . ASP A 1 83 ? 5.007 4.383 3.054 1.00 91.75 83 ASP A N 1
ATOM 597 C CA . ASP A 1 83 ? 4.026 5.256 2.405 1.00 91.75 83 ASP A CA 1
ATOM 598 C C . ASP A 1 83 ? 2.594 4.741 2.599 1.00 91.75 83 ASP A C 1
ATOM 600 O O . ASP A 1 83 ? 1.718 5.511 2.999 1.00 91.75 83 ASP A O 1
ATOM 604 N N . VAL A 1 84 ? 2.376 3.431 2.427 1.00 92.38 84 VAL A N 1
ATOM 605 C CA . VAL A 1 84 ? 1.087 2.772 2.707 1.00 92.38 84 VAL A CA 1
ATOM 606 C C . VAL A 1 84 ? 0.655 3.032 4.141 1.00 92.38 84 VAL A C 1
ATOM 608 O O . VAL A 1 84 ? -0.449 3.527 4.386 1.00 92.38 84 VAL A O 1
ATOM 611 N N . ARG A 1 85 ? 1.549 2.751 5.094 1.00 92.88 85 ARG A N 1
ATOM 612 C CA . ARG A 1 85 ? 1.299 2.981 6.515 1.00 92.88 85 ARG A CA 1
ATOM 613 C C . ARG A 1 85 ? 0.923 4.436 6.771 1.00 92.88 85 ARG A C 1
ATOM 615 O O . ARG A 1 85 ? -0.099 4.703 7.396 1.00 92.88 85 ARG A O 1
ATOM 622 N N . ARG A 1 86 ? 1.711 5.382 6.257 1.00 93.31 86 ARG A N 1
ATOM 623 C CA . ARG A 1 86 ? 1.489 6.821 6.438 1.00 93.31 86 ARG A CA 1
ATOM 624 C C . ARG A 1 86 ? 0.141 7.274 5.884 1.00 93.31 86 ARG A C 1
ATOM 626 O O . ARG A 1 86 ? -0.534 8.060 6.546 1.00 93.31 86 ARG A O 1
ATOM 633 N N . LYS A 1 87 ? -0.266 6.798 4.704 1.00 92.88 87 LYS A N 1
ATOM 634 C CA . LYS A 1 87 ? -1.560 7.167 4.115 1.00 92.88 87 LYS A CA 1
ATOM 635 C C . LYS A 1 87 ? -2.735 6.627 4.920 1.00 92.88 87 LYS A C 1
ATOM 637 O O . LYS A 1 87 ? -3.677 7.374 5.158 1.00 92.88 87 LYS A O 1
ATOM 642 N N . ILE A 1 88 ? -2.667 5.383 5.395 1.00 91.50 88 ILE A N 1
ATOM 643 C CA . ILE A 1 88 ? -3.720 4.816 6.254 1.00 91.50 88 ILE A CA 1
ATOM 644 C C . ILE A 1 88 ? -3.768 5.559 7.599 1.00 91.50 88 ILE A C 1
ATOM 646 O O . ILE A 1 88 ? -4.850 5.895 8.078 1.00 91.50 88 ILE A O 1
ATOM 650 N N . VAL A 1 89 ? -2.611 5.908 8.170 1.00 92.00 89 VAL A N 1
ATOM 651 C CA . VAL A 1 89 ? -2.536 6.727 9.392 1.00 92.00 89 VAL A CA 1
ATOM 652 C C . VAL A 1 89 ? -3.170 8.103 9.194 1.00 92.00 89 VAL A C 1
ATOM 654 O O . VAL A 1 89 ? -3.904 8.569 10.066 1.00 92.00 89 VAL A O 1
ATOM 657 N N . ALA A 1 90 ? -2.965 8.732 8.036 1.00 91.94 90 ALA A N 1
ATOM 658 C CA . ALA A 1 90 ? -3.572 10.020 7.704 1.00 91.94 90 ALA A CA 1
ATOM 659 C C . ALA A 1 90 ? -5.110 9.974 7.603 1.00 91.94 90 ALA A C 1
ATOM 661 O O . ALA A 1 90 ? -5.748 11.015 7.744 1.00 91.94 90 ALA A O 1
ATOM 662 N N . LEU A 1 91 ? -5.716 8.793 7.416 1.00 89.44 91 LEU A N 1
ATOM 663 C CA . LEU A 1 91 ? -7.173 8.619 7.469 1.00 89.44 91 LEU A CA 1
ATOM 664 C C . LEU A 1 91 ? -7.737 8.645 8.901 1.00 89.44 91 LEU A C 1
ATOM 666 O O . LEU A 1 91 ? -8.952 8.703 9.068 1.00 89.44 91 LEU A O 1
ATOM 670 N N . GLY A 1 92 ? -6.884 8.605 9.931 1.00 86.94 92 GLY A N 1
ATOM 671 C CA . GLY A 1 92 ? -7.293 8.630 11.338 1.00 86.94 92 GLY A CA 1
ATOM 672 C C . GLY A 1 92 ? -7.151 7.297 12.078 1.00 86.94 92 GLY A C 1
ATOM 673 O O . GLY A 1 92 ? -7.614 7.200 13.212 1.00 86.94 92 GLY A O 1
ATOM 674 N N . GLN A 1 93 ? -6.505 6.285 11.483 1.00 87.00 93 GLN A N 1
ATOM 675 C CA . GLN A 1 93 ? -6.154 5.033 12.166 1.00 87.00 93 GLN A CA 1
ATOM 676 C C . GLN A 1 93 ? -4.658 5.022 12.524 1.00 87.00 93 GLN A C 1
ATOM 678 O O . GLN A 1 93 ? -3.840 4.723 11.660 1.00 87.00 93 GLN A O 1
ATOM 683 N N . PRO A 1 94 ? -4.249 5.329 13.768 1.00 87.56 94 PRO A N 1
ATOM 684 C CA . PRO A 1 94 ? -2.831 5.355 14.142 1.00 87.56 94 PRO A CA 1
ATOM 685 C C . PRO A 1 94 ? -2.185 3.961 14.199 1.00 87.56 94 PRO A C 1
ATOM 687 O O . PRO A 1 94 ? -0.971 3.836 14.017 1.00 87.56 94 PRO A O 1
ATOM 690 N N . ASN A 1 95 ? -2.976 2.913 14.444 1.00 91.62 95 ASN A N 1
ATOM 691 C CA . ASN A 1 95 ? -2.483 1.549 14.608 1.00 91.62 95 ASN A CA 1
ATOM 692 C C . ASN A 1 95 ? -2.504 0.815 13.265 1.00 91.62 95 ASN A C 1
ATOM 694 O O . ASN A 1 95 ? -3.472 0.136 12.925 1.00 91.62 95 ASN A O 1
ATOM 698 N N . VAL A 1 96 ? -1.432 0.966 12.491 1.00 93.25 96 VAL A N 1
ATOM 699 C CA . VAL A 1 96 ? -1.284 0.315 11.183 1.00 93.25 96 VAL A CA 1
ATOM 700 C C . VAL A 1 96 ? -0.019 -0.530 11.162 1.00 93.25 96 VAL A C 1
ATOM 702 O O . VAL A 1 96 ? 1.077 -0.004 11.383 1.00 93.25 96 VAL A O 1
ATOM 705 N N . SER A 1 97 ? -0.178 -1.819 10.869 1.00 93.06 97 SER A N 1
ATOM 706 C CA . SER A 1 97 ? 0.917 -2.759 10.623 1.00 93.06 97 SER A CA 1
ATOM 707 C C . SER A 1 97 ? 0.997 -3.071 9.135 1.00 93.06 97 SER A C 1
ATOM 709 O O . SER A 1 97 ? -0.020 -3.365 8.509 1.00 93.06 97 SER A O 1
ATOM 711 N N . VAL A 1 98 ? 2.198 -3.013 8.564 1.00 93.19 98 VAL A N 1
ATOM 712 C CA . VAL A 1 98 ? 2.439 -3.397 7.170 1.00 93.19 98 VAL A CA 1
ATOM 713 C C . VAL A 1 98 ? 3.499 -4.487 7.155 1.00 93.19 98 VAL A C 1
ATOM 715 O O . VAL A 1 98 ? 4.665 -4.231 7.449 1.00 93.19 98 VAL A O 1
ATOM 718 N N . ASP A 1 99 ? 3.082 -5.697 6.802 1.00 91.56 99 ASP A N 1
ATOM 719 C CA . ASP A 1 99 ? 3.938 -6.873 6.744 1.00 91.56 99 ASP A CA 1
ATOM 720 C C . ASP A 1 99 ? 4.329 -7.158 5.298 1.00 91.56 99 ASP A C 1
ATOM 722 O O . ASP A 1 99 ? 3.492 -7.500 4.455 1.00 91.56 99 ASP A O 1
ATOM 726 N N . VAL A 1 100 ? 5.626 -7.040 5.016 1.00 89.50 100 VAL A N 1
ATOM 727 C CA . VAL A 1 100 ? 6.192 -7.392 3.714 1.00 89.50 100 VAL A CA 1
ATOM 728 C C . VAL A 1 100 ? 6.570 -8.868 3.709 1.00 89.50 100 VAL A C 1
ATOM 730 O O . VAL A 1 100 ? 7.473 -9.294 4.430 1.00 89.50 100 VAL A O 1
ATOM 733 N N . VAL A 1 101 ? 5.899 -9.644 2.866 1.00 88.62 101 VAL A N 1
ATOM 734 C CA . VAL A 1 101 ? 6.151 -11.069 2.658 1.00 88.62 101 VAL A CA 1
ATOM 735 C C . VAL A 1 101 ? 6.753 -11.322 1.278 1.00 88.62 101 VAL A C 1
ATOM 737 O O . VAL A 1 101 ? 6.451 -10.638 0.300 1.00 88.62 101 VAL A O 1
ATOM 740 N N . TRP A 1 102 ? 7.610 -12.337 1.203 1.00 83.81 102 TRP A N 1
ATOM 741 C CA . TRP A 1 102 ? 8.275 -12.766 -0.036 1.00 83.81 102 TRP A CA 1
ATOM 742 C C . TRP A 1 102 ? 7.712 -14.073 -0.592 1.00 83.81 102 TRP A C 1
ATOM 744 O O . TRP A 1 102 ? 8.046 -14.457 -1.709 1.00 83.81 102 TRP A O 1
ATOM 754 N N . ASP A 1 103 ? 6.866 -14.743 0.189 1.00 80.06 103 ASP A N 1
ATOM 755 C CA . ASP A 1 103 ? 6.190 -15.977 -0.181 1.00 80.06 103 ASP A CA 1
ATOM 756 C C . ASP A 1 103 ? 4.667 -15.765 -0.089 1.00 80.06 103 ASP A C 1
ATOM 758 O O . ASP A 1 103 ? 4.175 -15.371 0.976 1.00 80.06 103 ASP A O 1
ATOM 762 N N . PRO A 1 104 ? 3.911 -15.961 -1.184 1.00 81.25 104 PRO A N 1
ATOM 763 C CA . PRO A 1 104 ? 4.382 -16.300 -2.532 1.00 81.25 104 PRO A CA 1
ATOM 764 C C . PRO A 1 104 ? 5.141 -15.131 -3.191 1.00 81.25 104 PRO A C 1
ATOM 766 O O . PRO A 1 104 ? 4.837 -13.971 -2.891 1.00 81.25 104 PRO A O 1
ATOM 769 N N . PRO A 1 105 ? 6.095 -15.392 -4.107 1.00 82.94 105 PRO A N 1
ATOM 770 C CA . PRO A 1 105 ? 6.772 -14.331 -4.844 1.00 82.94 105 PRO A CA 1
ATOM 771 C C . PRO A 1 105 ? 5.800 -13.619 -5.791 1.00 82.94 105 PRO A C 1
ATOM 773 O O . PRO A 1 105 ? 4.876 -14.225 -6.344 1.00 82.94 105 PRO A O 1
ATOM 776 N N . TRP A 1 106 ? 6.022 -12.323 -6.003 1.00 86.44 106 TRP A N 1
ATOM 777 C CA . TRP A 1 106 ? 5.228 -11.553 -6.955 1.00 86.44 106 TRP A CA 1
ATOM 778 C C . TRP A 1 106 ? 5.510 -11.974 -8.405 1.00 86.44 106 TRP A C 1
ATOM 780 O O . TRP A 1 106 ? 6.635 -12.320 -8.761 1.00 86.44 106 TRP A O 1
ATOM 790 N N . HIS A 1 107 ? 4.489 -11.897 -9.264 1.00 83.06 107 HIS A N 1
ATOM 791 C CA . HIS A 1 107 ? 4.618 -12.142 -10.699 1.00 83.06 107 HIS A CA 1
ATOM 792 C C . HIS A 1 107 ? 3.735 -11.158 -11.493 1.00 83.06 107 HIS A C 1
ATOM 794 O O . HIS A 1 107 ? 2.598 -10.921 -11.074 1.00 83.06 107 HIS A O 1
ATOM 800 N N . PRO A 1 108 ? 4.167 -10.649 -12.667 1.00 82.75 108 PRO A N 1
ATOM 801 C CA . PRO A 1 108 ? 3.387 -9.704 -13.482 1.00 82.75 108 PRO A CA 1
ATOM 802 C C . PRO A 1 108 ? 1.992 -10.197 -13.895 1.00 82.75 108 PRO A C 1
ATOM 804 O O . PRO A 1 108 ? 1.108 -9.408 -14.216 1.00 82.75 108 PRO A O 1
ATOM 807 N N . SER A 1 109 ? 1.748 -11.509 -13.860 1.00 83.06 109 SER A N 1
ATOM 808 C CA . SER A 1 109 ? 0.408 -12.069 -14.084 1.00 83.06 109 SER A CA 1
ATOM 809 C C . SER A 1 109 ? -0.624 -11.618 -13.043 1.00 83.06 109 SER A C 1
ATOM 811 O O . SER A 1 109 ? -1.817 -11.722 -13.322 1.00 83.06 109 SER A O 1
ATOM 813 N N . ARG A 1 110 ? -0.181 -11.120 -11.877 1.00 83.44 110 ARG A N 1
ATOM 814 C CA . ARG A 1 110 ? -1.027 -10.588 -10.795 1.00 83.44 110 ARG A CA 1
ATOM 815 C C . ARG A 1 110 ? -1.544 -9.172 -11.060 1.00 83.44 110 ARG A C 1
ATOM 817 O O . ARG A 1 110 ? -2.442 -8.739 -10.347 1.00 83.44 110 ARG A O 1
ATOM 824 N N . ILE A 1 111 ? -1.002 -8.473 -12.061 1.00 86.56 111 ILE A N 1
ATOM 825 C CA . ILE A 1 111 ? -1.453 -7.128 -12.432 1.00 86.56 111 ILE A CA 1
ATOM 826 C C . ILE A 1 111 ? -2.935 -7.193 -12.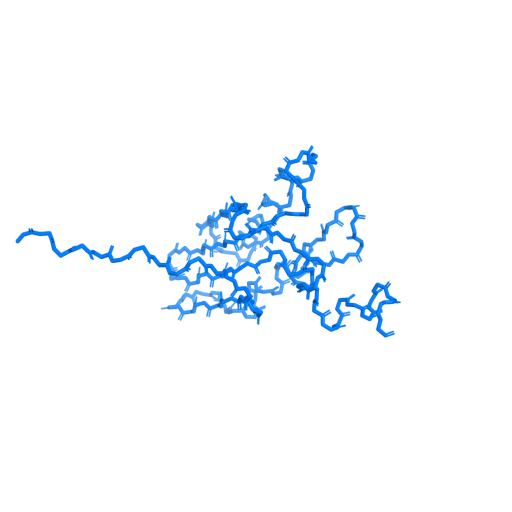826 1.00 86.56 111 ILE A C 1
ATOM 828 O O . ILE A 1 111 ? -3.339 -8.055 -13.618 1.00 86.56 111 ILE A O 1
ATOM 832 N N . SER A 1 112 ? -3.738 -6.284 -12.272 1.00 85.62 112 SER A N 1
ATOM 833 C CA . SER A 1 112 ? -5.170 -6.185 -12.546 1.00 85.62 112 SER A CA 1
ATOM 834 C C . SER A 1 112 ? -5.428 -5.899 -14.035 1.00 85.62 112 SER A C 1
ATOM 836 O O . SER A 1 112 ? -4.560 -5.344 -14.714 1.00 85.62 112 SER A O 1
ATOM 838 N N . PRO A 1 113 ? -6.603 -6.257 -14.584 1.00 84.69 113 PRO A N 1
ATOM 839 C CA . PRO A 1 113 ? -6.959 -5.904 -15.961 1.00 84.69 113 PRO A CA 1
ATOM 840 C C . PRO A 1 113 ? -6.793 -4.401 -16.242 1.00 84.69 113 PRO A C 1
ATOM 842 O O . PRO A 1 113 ? -6.153 -4.031 -17.226 1.00 84.69 113 PRO A O 1
ATOM 845 N N . ASP A 1 114 ? -7.253 -3.552 -15.318 1.00 83.88 114 ASP A N 1
ATOM 846 C CA . ASP A 1 114 ? -7.102 -2.093 -15.382 1.00 83.88 114 ASP A CA 1
ATOM 847 C C . ASP A 1 114 ? -5.624 -1.671 -15.373 1.00 83.88 114 ASP A C 1
ATOM 849 O O . ASP A 1 114 ? -5.206 -0.782 -16.118 1.00 83.88 114 ASP A O 1
ATOM 853 N N . GLY A 1 115 ? -4.803 -2.331 -14.552 1.00 84.00 115 GLY A N 1
ATOM 854 C CA . GLY A 1 115 ? -3.360 -2.123 -14.511 1.00 84.00 115 GLY A CA 1
ATOM 855 C C . GLY A 1 115 ? -2.673 -2.484 -15.827 1.00 84.00 115 GLY A C 1
ATOM 856 O O . GLY A 1 115 ? -1.845 -1.720 -16.322 1.00 84.00 115 GLY A O 1
ATOM 857 N N . LYS A 1 116 ? -3.050 -3.609 -16.445 1.00 84.88 116 LYS A N 1
ATOM 858 C CA . LYS A 1 116 ? -2.514 -4.032 -17.750 1.00 84.88 116 LYS A CA 1
ATOM 859 C C . LYS A 1 116 ? -2.870 -3.040 -18.849 1.00 84.88 116 LYS A C 1
ATOM 861 O O . LYS A 1 116 ? -1.998 -2.701 -19.643 1.00 84.88 116 LYS A O 1
ATOM 866 N N . GLN A 1 117 ? -4.100 -2.527 -18.861 1.00 86.06 117 GLN A N 1
ATOM 867 C CA . GLN A 1 117 ?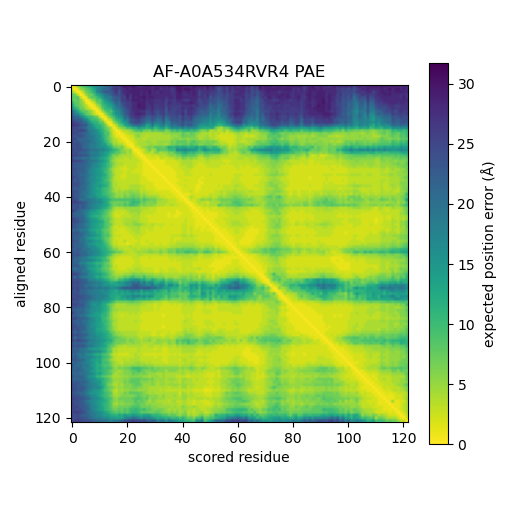 -4.510 -1.486 -19.805 1.00 86.06 117 GLN A CA 1
ATOM 868 C C . GLN A 1 117 ? -3.674 -0.211 -19.647 1.00 86.06 117 GLN A C 1
ATOM 870 O O . GLN A 1 117 ? -3.176 0.316 -20.640 1.00 86.06 117 GLN A O 1
ATOM 875 N N . LYS A 1 118 ? -3.447 0.251 -18.409 1.00 82.44 118 LYS A N 1
ATOM 876 C CA . LYS A 1 118 ? -2.591 1.422 -18.129 1.00 82.44 118 LYS A CA 1
ATOM 877 C C . LYS A 1 118 ? -1.142 1.226 -18.584 1.00 82.44 118 LYS A C 1
ATOM 879 O O . LYS A 1 118 ? -0.500 2.191 -18.982 1.00 82.44 118 LYS A O 1
ATOM 884 N N . LEU A 1 119 ? -0.639 -0.007 -18.537 1.00 82.50 119 LEU A N 1
ATOM 885 C CA . LEU A 1 119 ? 0.711 -0.364 -18.983 1.00 82.50 119 LEU A CA 1
ATOM 886 C C . LEU A 1 119 ? 0.801 -0.705 -20.483 1.00 82.50 119 LEU A C 1
ATOM 888 O O . LEU A 1 119 ? 1.889 -1.015 -20.960 1.00 82.50 119 LEU A O 1
ATOM 892 N N . GLY A 1 120 ? -0.308 -0.670 -21.232 1.00 78.75 120 GLY A N 1
ATOM 893 C CA . GLY A 1 120 ? -0.328 -1.033 -22.655 1.00 78.75 120 GLY A CA 1
ATOM 894 C C . GLY A 1 120 ? -0.147 -2.533 -22.928 1.00 78.75 120 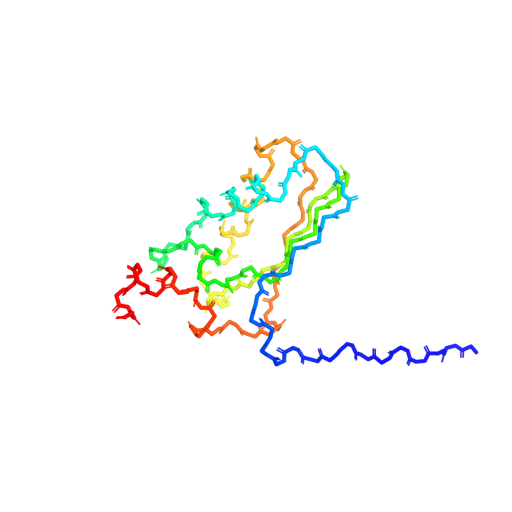GLY A C 1
ATOM 895 O O . GLY A 1 120 ? 0.285 -2.911 -24.012 1.00 78.75 120 GLY A O 1
ATOM 896 N N . LEU A 1 121 ? -0.454 -3.387 -21.948 1.00 72.00 121 LEU A N 1
ATOM 897 C CA . LEU A 1 121 ? -0.385 -4.855 -22.024 1.00 72.00 121 LEU A CA 1
ATOM 898 C C . LEU A 1 121 ? -1.765 -5.502 -22.278 1.00 72.00 121 LEU A C 1
ATOM 900 O O . LEU A 1 121 ? -1.922 -6.705 -22.052 1.00 72.00 121 LEU A O 1
ATOM 904 N N . GLY A 1 122 ? -2.768 -4.692 -22.632 1.00 55.59 122 GLY A N 1
ATOM 905 C CA . GLY A 1 122 ? -4.164 -5.089 -22.854 1.00 55.59 122 GLY A CA 1
ATOM 906 C C . GLY A 1 122 ? -4.533 -5.250 -24.319 1.00 55.59 122 GLY A C 1
ATOM 907 O O . GLY A 1 122 ? -3.831 -4.671 -25.175 1.00 55.59 122 GLY A O 1
#

Solvent-accessible surface area (backbone atoms only — not comparable to full-atom values): 7294 Å² total; per-residue (Å²): 139,79,84,79,76,72,78,78,79,78,69,80,79,74,88,58,63,45,75,45,81,75,46,51,94,68,52,69,69,58,52,52,48,40,38,48,72,35,61,42,94,90,46,100,46,27,38,53,38,51,42,31,43,48,34,38,40,36,37,66,81,37,35,41,36,35,28,43,60,96,49,96,85,45,79,60,65,63,50,52,56,51,50,43,41,51,42,44,32,72,76,71,44,83,45,57,48,69,45,81,43,69,77,66,68,73,56,83,86,50,34,32,74,70,38,29,47,77,70,70,71,104